Protein AF-A0A5Q4DQE3-F1 (afdb_monomer_lite)

Foldseek 3Di:
DDDDDDDDDDDPDDDPPCPVVVVVVVVVPPLPQDPVLVVLLVVLLVVLVQVVVLVCCLVDVVNCVVDPDDPPGHCVLVCVPDDPLLVVLVVLLSVLSNVLSVCSVVVHLCSLVSLVSSLVSLVVNLVVLVVCVVVPNCDRRRDRSNCVSVVSNVSSVVSNVVSVVCVVVVSD

Secondary structure (DSSP, 8-state):
--PPPP--------SSTTHHHHHHHHHTT-----HHHHHHHHHHHHHHHHHHHHHHHHH-HHHHHHSPPPTT---HHHHHHS-HHHHHHHHHHHHHHHHHHHHHHHT-THHHHHHHHHHHHHHHHHHHHHHHHHTT-S-BTTB-HHHHHHHHHHHHHHHHHHHHHHHHTT--

pLDDT: mean 87.66, std 14.51, range [51.78, 98.62]

Radius of gyration: 25.88 Å; chains: 1; bounding box: 42×40×96 Å

Structure (mmCIF, N/CA/C/O backbone):
data_AF-A0A5Q4DQE3-F1
#
_entry.id   AF-A0A5Q4DQE3-F1
#
loop_
_atom_site.group_PDB
_atom_site.id
_atom_site.type_symbol
_atom_site.label_atom_id
_atom_site.label_alt_id
_atom_site.label_comp_id
_atom_site.label_asym_id
_atom_site.label_entity_id
_atom_site.label_seq_id
_atom_site.pdbx_PDB_ins_code
_atom_site.Cartn_x
_atom_site.Cartn_y
_atom_site.Cartn_z
_atom_site.occupancy
_atom_site.B_iso_or_equiv
_atom_site.auth_seq_id
_atom_site.auth_comp_id
_atom_site.auth_asym_id
_atom_site.auth_atom_id
_atom_site.pdbx_PDB_model_num
ATOM 1 N N . MET A 1 1 ? 1.718 18.035 73.890 1.00 56.72 1 MET A N 1
ATOM 2 C CA . MET A 1 1 ? 0.634 17.026 73.877 1.00 56.72 1 MET A CA 1
ATOM 3 C C . MET A 1 1 ? 0.184 16.806 72.439 1.00 56.72 1 MET A C 1
ATOM 5 O O . MET A 1 1 ? -0.482 17.665 71.879 1.00 56.72 1 MET A O 1
ATOM 9 N N . HIS A 1 2 ? 0.617 15.712 71.813 1.00 55.91 2 HIS A N 1
ATOM 10 C CA . HIS A 1 2 ? 0.312 15.387 70.416 1.00 55.91 2 HIS A CA 1
ATOM 11 C C . HIS A 1 2 ? -0.756 14.287 70.385 1.00 55.91 2 HIS A C 1
ATOM 13 O O . HIS A 1 2 ? -0.536 13.196 70.907 1.00 55.91 2 HIS A O 1
ATOM 19 N N . LYS A 1 3 ? -1.938 14.603 69.842 1.00 64.00 3 LYS A N 1
ATOM 20 C CA . LYS A 1 3 ? -3.065 13.671 69.704 1.00 64.00 3 LYS A CA 1
ATOM 21 C C . LYS A 1 3 ? -2.781 12.697 68.557 1.00 64.00 3 LYS A C 1
ATOM 23 O O . LYS A 1 3 ? -2.563 13.131 67.430 1.00 64.00 3 LYS A O 1
ATOM 28 N N . GLN A 1 4 ? -2.805 11.396 68.843 1.00 61.34 4 GLN A N 1
ATOM 29 C CA . GLN A 1 4 ? -2.767 10.358 67.812 1.00 61.34 4 GLN A CA 1
ATOM 30 C C . GLN A 1 4 ? -4.114 10.278 67.068 1.00 61.34 4 GLN A C 1
ATOM 32 O O . GLN A 1 4 ? -5.162 10.336 67.718 1.00 61.34 4 GLN A O 1
ATOM 37 N N . PRO A 1 5 ? -4.117 10.116 65.732 1.00 68.25 5 PRO A N 1
ATOM 38 C CA . PRO A 1 5 ? -5.340 9.892 64.975 1.00 68.25 5 PRO A CA 1
ATOM 39 C C . PRO A 1 5 ? -5.844 8.451 65.138 1.00 68.25 5 PRO A C 1
ATOM 41 O O . PRO A 1 5 ? -5.110 7.475 64.972 1.00 68.25 5 PRO A O 1
ATOM 44 N N . VAL A 1 6 ? -7.133 8.349 65.458 1.00 68.12 6 VAL A N 1
ATOM 45 C CA . VAL A 1 6 ? -7.897 7.111 65.626 1.00 68.12 6 VAL A CA 1
ATOM 46 C C . VAL A 1 6 ? -7.990 6.383 64.282 1.00 68.12 6 VAL A C 1
ATOM 48 O O . VAL A 1 6 ? -8.532 6.913 63.312 1.00 68.12 6 VAL A O 1
ATOM 51 N N . ARG A 1 7 ? -7.461 5.155 64.219 1.00 63.75 7 ARG A N 1
ATOM 52 C CA . ARG A 1 7 ? -7.608 4.257 63.065 1.00 63.75 7 ARG A CA 1
ATOM 53 C C . ARG A 1 7 ? -9.054 3.761 62.994 1.00 63.75 7 ARG A C 1
ATOM 55 O O . ARG A 1 7 ? -9.450 2.890 63.763 1.00 63.75 7 ARG A O 1
ATOM 62 N N . GLY A 1 8 ? -9.829 4.329 62.074 1.00 61.41 8 GLY A N 1
ATOM 63 C CA . GLY A 1 8 ? -11.168 3.855 61.731 1.00 61.41 8 GLY A CA 1
ATOM 64 C C . GLY A 1 8 ? -11.112 2.451 61.129 1.00 61.41 8 GLY A C 1
ATOM 65 O O . GLY A 1 8 ? -10.411 2.215 60.145 1.00 61.41 8 GLY A O 1
ATOM 66 N N . GLY A 1 9 ? -11.830 1.518 61.754 1.00 59.94 9 GLY A N 1
ATOM 67 C CA . GLY A 1 9 ? -11.915 0.123 61.341 1.00 59.94 9 GLY A CA 1
ATOM 68 C C . GLY A 1 9 ? -12.562 -0.035 59.966 1.00 59.94 9 GLY A C 1
ATOM 69 O O . GLY A 1 9 ? -13.690 0.395 59.736 1.00 59.94 9 GLY A O 1
ATOM 70 N N . TRP A 1 10 ? -11.844 -0.698 59.064 1.00 57.06 10 TRP A N 1
ATOM 71 C CA . TRP A 1 10 ? -12.383 -1.205 57.808 1.00 57.06 10 TRP A CA 1
ATOM 72 C C . TRP A 1 10 ? -13.304 -2.394 58.099 1.00 57.06 10 TRP A C 1
ATOM 74 O O . TRP A 1 10 ? -12.850 -3.487 58.437 1.00 57.06 10 TRP A O 1
ATOM 84 N N . THR A 1 11 ? -14.613 -2.185 57.990 1.00 62.78 11 THR A N 1
ATOM 85 C CA . THR A 1 11 ? -15.614 -3.247 58.107 1.00 62.78 11 THR A CA 1
ATOM 86 C C . THR A 1 11 ? -15.753 -3.979 56.771 1.00 62.78 11 THR A C 1
ATOM 88 O O . THR A 1 11 ? -16.316 -3.488 55.796 1.00 62.78 11 THR A O 1
ATOM 91 N N . VAL A 1 12 ? -15.219 -5.199 56.729 1.00 59.75 12 VAL A N 1
ATOM 92 C CA . VAL A 1 12 ? -15.313 -6.135 55.601 1.00 59.75 12 VAL A CA 1
ATOM 93 C C . VAL A 1 12 ? -16.715 -6.761 55.587 1.00 59.75 12 VAL A C 1
ATOM 95 O O . VAL A 1 12 ? -16.903 -7.853 56.113 1.00 59.75 12 VAL A O 1
ATOM 98 N N . ARG A 1 13 ? -17.740 -6.071 55.060 1.00 56.00 13 ARG A N 1
ATOM 99 C CA . ARG A 1 13 ? -19.100 -6.660 54.958 1.00 56.00 13 ARG A CA 1
ATOM 100 C C . ARG A 1 13 ? -19.900 -6.436 53.666 1.00 56.00 13 ARG A C 1
ATOM 102 O O . ARG A 1 13 ? -21.026 -6.906 53.606 1.00 56.00 13 ARG A O 1
ATOM 109 N N . ASN A 1 14 ? -19.333 -5.863 52.599 1.00 58.59 14 ASN A N 1
ATOM 110 C CA . ASN A 1 14 ? -20.081 -5.589 51.350 1.00 58.59 14 ASN A CA 1
ATOM 111 C C . ASN A 1 14 ? -19.536 -6.286 50.080 1.00 58.59 14 ASN A C 1
ATOM 113 O O . ASN A 1 14 ? -19.649 -5.749 48.982 1.00 58.59 14 ASN A O 1
ATOM 117 N N . ALA A 1 15 ? -18.940 -7.480 50.184 1.00 56.16 15 ALA A N 1
ATOM 118 C CA . ALA A 1 15 ? -18.280 -8.118 49.031 1.00 56.16 15 ALA A CA 1
ATOM 119 C C . ALA A 1 15 ? -19.197 -8.949 48.100 1.00 56.16 15 ALA A C 1
ATOM 121 O O . ALA A 1 15 ? -18.787 -9.251 46.983 1.00 56.16 15 ALA A O 1
ATOM 122 N N . GLN A 1 16 ? -20.422 -9.315 48.503 1.00 57.03 16 GLN A N 1
ATOM 123 C CA . GLN A 1 16 ? -21.248 -10.279 47.743 1.00 57.03 16 GLN A CA 1
ATOM 124 C C . GLN A 1 16 ? -22.483 -9.699 47.030 1.00 57.03 16 GLN A C 1
ATOM 126 O O . GLN A 1 16 ? -23.020 -10.350 46.140 1.00 57.03 16 GLN A O 1
ATOM 131 N N . GLY A 1 17 ? -22.899 -8.462 47.323 1.00 55.62 17 GLY A N 1
ATOM 132 C CA . GLY A 1 17 ? -24.123 -7.873 46.751 1.00 55.62 17 GLY A CA 1
ATOM 133 C C . GLY A 1 17 ? -24.016 -7.333 45.317 1.00 55.62 17 GLY A C 1
ATOM 134 O O . GLY A 1 17 ? -25.020 -6.905 44.764 1.00 55.62 17 GLY A O 1
ATOM 135 N N . ASN A 1 18 ? -22.828 -7.337 44.701 1.00 59.34 18 ASN A N 1
ATOM 136 C CA . ASN A 1 18 ? -22.582 -6.593 43.456 1.00 59.34 18 ASN A CA 1
ATOM 137 C C . ASN A 1 18 ? -22.228 -7.457 42.239 1.00 59.34 18 ASN A C 1
ATOM 139 O O . ASN A 1 18 ? -21.840 -6.918 41.207 1.00 59.34 18 ASN A O 1
ATOM 143 N N . LEU A 1 19 ? -22.342 -8.786 42.321 1.00 61.12 19 LEU A N 1
ATOM 144 C CA . LEU A 1 19 ? -21.959 -9.666 41.208 1.00 61.12 19 LEU A CA 1
ATOM 145 C C . LEU A 1 19 ? -22.890 -9.533 39.987 1.00 61.12 19 LEU A C 1
ATOM 147 O O . LEU A 1 19 ? -22.397 -9.597 38.864 1.00 61.12 19 LEU A O 1
ATOM 151 N N . CYS A 1 20 ? -24.189 -9.264 40.179 1.00 58.47 20 CYS A N 1
ATOM 152 C CA . CYS A 1 20 ? -25.111 -8.987 39.065 1.00 58.47 20 CYS A CA 1
ATOM 153 C C . CYS A 1 20 ? -24.817 -7.638 38.386 1.00 58.47 20 CYS A C 1
ATOM 155 O O . CYS A 1 20 ? -24.673 -7.596 37.168 1.00 58.47 20 CYS A O 1
ATOM 157 N N . ALA A 1 21 ? -24.608 -6.565 39.160 1.00 58.59 21 ALA A N 1
ATOM 158 C CA . ALA A 1 21 ? -24.240 -5.250 38.620 1.00 58.59 21 ALA A CA 1
ATOM 159 C C . ALA A 1 21 ? -22.855 -5.258 37.941 1.00 58.59 21 ALA A C 1
ATOM 161 O O . ALA A 1 21 ? -22.659 -4.633 36.900 1.00 58.59 21 ALA A O 1
ATOM 162 N N . LYS A 1 22 ? -21.892 -6.033 38.469 1.00 54.97 22 LYS A N 1
ATOM 163 C CA . LYS A 1 22 ? -20.595 -6.250 37.806 1.00 54.97 22 LYS A CA 1
ATOM 164 C C . LYS A 1 22 ? -20.740 -6.967 36.467 1.00 54.97 22 LYS A C 1
ATOM 166 O O . LYS A 1 22 ? -19.932 -6.716 35.582 1.00 54.97 22 LYS A O 1
ATOM 171 N N . ARG A 1 23 ? -21.724 -7.859 36.306 1.00 56.72 23 ARG A N 1
ATOM 172 C CA . ARG A 1 23 ? -21.928 -8.611 35.060 1.00 56.72 23 ARG A CA 1
ATOM 173 C C . ARG A 1 23 ? -22.518 -7.736 33.952 1.00 56.72 23 ARG A C 1
ATOM 175 O O . ARG A 1 23 ? -22.094 -7.879 32.811 1.00 56.72 23 ARG A O 1
ATOM 182 N N . GLU A 1 24 ? -23.405 -6.798 34.285 1.00 54.81 24 GLU A N 1
ATOM 183 C CA . GLU A 1 24 ? -23.889 -5.784 33.334 1.00 54.81 24 GLU A CA 1
ATOM 184 C C . GLU A 1 24 ? -22.783 -4.799 32.930 1.00 54.81 24 GLU A C 1
ATOM 186 O O . GLU A 1 24 ? -22.618 -4.535 31.742 1.00 54.81 24 GLU A O 1
ATOM 191 N N . LEU A 1 25 ? -21.948 -4.359 33.879 1.00 57.31 25 LEU A N 1
ATOM 192 C CA . LEU A 1 25 ? -20.766 -3.533 33.589 1.00 57.31 25 LEU A CA 1
ATOM 193 C C . LEU A 1 25 ? -19.703 -4.267 32.752 1.00 57.31 25 LEU A C 1
ATOM 195 O O . LEU A 1 25 ? -19.051 -3.653 31.914 1.00 57.31 25 LEU A O 1
ATOM 199 N N . LEU A 1 26 ? -19.521 -5.577 32.957 1.00 56.19 26 LEU A N 1
ATOM 200 C CA . LEU A 1 26 ? -18.554 -6.379 32.196 1.00 56.19 26 LEU A CA 1
ATOM 201 C C . LEU A 1 26 ? -19.065 -6.776 30.803 1.00 56.19 26 LEU A C 1
ATOM 203 O O . LEU A 1 26 ? -18.251 -7.026 29.918 1.00 56.19 26 LEU A O 1
ATOM 207 N N . MET A 1 27 ? -20.385 -6.840 30.584 1.00 52.97 27 MET A N 1
ATOM 208 C CA . MET A 1 27 ? -20.960 -7.161 29.269 1.00 52.97 27 MET A CA 1
ATOM 209 C C . MET A 1 27 ? -21.268 -5.929 28.405 1.00 52.97 27 MET A C 1
ATOM 211 O O . MET A 1 27 ? -21.350 -6.071 27.184 1.00 52.97 27 MET A O 1
ATOM 215 N N . SER A 1 28 ? -21.369 -4.722 28.978 1.00 51.78 28 SER A N 1
ATOM 216 C CA . SER A 1 28 ? -21.583 -3.484 28.208 1.00 51.78 28 SER A CA 1
ATOM 217 C C . SER A 1 28 ? -20.355 -3.002 27.424 1.00 51.78 28 SER A C 1
ATOM 219 O O . SER A 1 28 ? -20.477 -2.102 26.598 1.00 51.78 28 SER A O 1
ATOM 221 N N . GLU A 1 29 ? -19.178 -3.591 27.648 1.00 55.28 29 GLU A N 1
ATOM 222 C CA . GLU A 1 29 ? -17.927 -3.202 26.982 1.00 55.28 29 GLU A CA 1
ATOM 223 C C . GLU A 1 29 ? -17.509 -4.119 25.824 1.00 55.28 29 GLU A C 1
ATOM 225 O O . GLU A 1 29 ? -16.370 -4.059 25.357 1.00 55.28 29 GLU A O 1
ATOM 230 N N . VAL A 1 30 ? -18.426 -4.910 25.253 1.00 58.31 30 VAL A N 1
ATOM 231 C CA . VAL A 1 30 ? -18.204 -5.405 23.885 1.00 58.31 30 VAL A CA 1
ATOM 232 C C . VAL A 1 30 ? -18.363 -4.213 22.941 1.00 58.31 30 VAL A C 1
ATOM 234 O O . VAL A 1 30 ? -19.418 -3.994 22.347 1.00 58.31 30 VAL A O 1
ATOM 237 N N . LYS A 1 31 ? -17.305 -3.396 22.850 1.00 66.50 31 LYS A N 1
ATOM 238 C CA . LYS A 1 31 ? -17.183 -2.254 21.945 1.00 66.50 31 LYS A CA 1
ATOM 239 C C . LYS A 1 31 ? -17.512 -2.760 20.546 1.00 66.50 31 LYS A C 1
ATOM 241 O O . LYS A 1 31 ? -16.729 -3.492 19.939 1.00 66.50 31 LYS A O 1
ATOM 246 N N . ARG A 1 32 ? -18.721 -2.444 20.071 1.00 75.06 32 ARG A N 1
ATOM 247 C CA . ARG A 1 32 ? -19.248 -2.965 18.809 1.00 75.06 32 ARG A CA 1
ATOM 248 C C . ARG A 1 32 ? -18.282 -2.549 17.710 1.00 75.06 32 ARG A C 1
ATOM 250 O O . ARG A 1 32 ? -18.111 -1.360 17.441 1.00 75.06 32 ARG A O 1
ATOM 257 N N . ARG A 1 33 ? -17.596 -3.530 17.128 1.00 79.81 33 ARG A N 1
ATOM 258 C CA . ARG A 1 33 ? -16.590 -3.267 16.108 1.00 79.81 33 ARG A CA 1
ATOM 259 C C . ARG A 1 33 ? -17.275 -2.622 14.910 1.00 79.81 33 ARG A C 1
ATOM 261 O O . ARG A 1 33 ? -18.291 -3.126 14.435 1.00 79.81 33 ARG A O 1
ATOM 268 N N . SER A 1 34 ? -16.754 -1.490 14.451 1.00 91.25 34 SER A N 1
ATOM 269 C CA . SER A 1 34 ? -17.325 -0.797 13.297 1.00 91.25 34 SER A CA 1
ATOM 270 C C . SER A 1 34 ? -17.192 -1.677 12.051 1.00 91.25 34 SER A C 1
ATOM 272 O O . SER A 1 34 ? -16.083 -2.087 11.708 1.00 91.25 34 SER A O 1
ATOM 274 N N . LEU A 1 35 ? -18.307 -1.938 11.358 1.00 94.12 35 LEU A N 1
ATOM 275 C CA . LEU A 1 35 ? -18.338 -2.685 10.090 1.00 94.12 35 LEU A CA 1
ATOM 276 C C . LEU A 1 35 ? -17.342 -2.104 9.074 1.00 94.12 35 LEU A C 1
ATOM 278 O O . LEU A 1 35 ? -16.669 -2.841 8.358 1.00 94.12 35 LEU A O 1
ATOM 282 N N . PHE A 1 36 ? -17.209 -0.777 9.053 1.00 94.19 36 PHE A N 1
ATOM 283 C CA . PHE A 1 36 ? -16.288 -0.090 8.157 1.00 94.19 36 PHE A CA 1
ATOM 284 C C . PHE A 1 36 ? -14.818 -0.381 8.485 1.00 94.19 36 PHE A C 1
ATOM 286 O O . PHE A 1 36 ? -14.014 -0.462 7.563 1.00 94.19 36 PHE A O 1
ATOM 293 N N . VAL A 1 37 ? -14.460 -0.602 9.759 1.00 94.88 37 VAL A N 1
ATOM 294 C CA . VAL A 1 37 ? -13.073 -0.945 10.128 1.00 94.88 37 VAL A CA 1
ATOM 295 C C . VAL A 1 37 ? -12.713 -2.288 9.513 1.00 94.88 37 VAL A C 1
ATOM 297 O O . VAL A 1 37 ? -11.644 -2.437 8.925 1.00 94.88 37 VAL A O 1
ATOM 300 N N . THR A 1 38 ? -13.640 -3.243 9.580 1.00 96.00 38 THR A N 1
ATOM 301 C CA . THR A 1 38 ? -13.482 -4.541 8.928 1.00 96.00 38 THR A CA 1
ATOM 302 C C . THR A 1 38 ? -13.410 -4.398 7.411 1.00 96.00 38 THR A C 1
ATOM 304 O O . THR A 1 38 ? -12.491 -4.944 6.815 1.00 96.00 38 THR A O 1
ATOM 307 N N . LEU A 1 39 ? -14.311 -3.635 6.784 1.00 96.94 39 LEU A N 1
ATOM 308 C CA . LEU A 1 39 ? -14.319 -3.455 5.329 1.00 96.94 39 LEU A CA 1
ATOM 309 C C . LEU A 1 39 ? -12.995 -2.879 4.803 1.00 96.94 39 LEU A C 1
ATOM 311 O O . LEU A 1 39 ? -12.371 -3.476 3.928 1.00 96.94 39 LEU A O 1
ATOM 315 N N . PHE A 1 40 ? -12.547 -1.745 5.347 1.00 97.75 40 PHE A N 1
ATOM 316 C CA . PHE A 1 40 ? -11.312 -1.092 4.901 1.00 97.75 40 PHE A CA 1
ATOM 317 C C . PHE A 1 40 ? -10.068 -1.901 5.258 1.00 97.75 40 PHE A C 1
ATOM 319 O O . PHE A 1 40 ? -9.117 -1.942 4.481 1.00 97.75 40 PHE A O 1
ATOM 326 N N . GLY A 1 41 ? -10.083 -2.576 6.407 1.00 97.56 41 GLY A N 1
ATOM 327 C CA . GLY A 1 41 ? -9.022 -3.493 6.787 1.00 97.56 41 GLY A CA 1
ATOM 328 C C . GLY A 1 41 ? -8.897 -4.680 5.823 1.00 97.56 41 GLY A C 1
ATOM 329 O O . GLY A 1 41 ? -7.789 -4.997 5.401 1.00 97.56 41 GLY A O 1
ATOM 330 N N . VAL A 1 42 ? -10.015 -5.304 5.424 1.00 98.19 42 VAL A N 1
ATOM 331 C CA . VAL A 1 42 ? -10.016 -6.439 4.479 1.00 98.19 42 VAL A CA 1
ATOM 332 C C . VAL A 1 42 ? -9.575 -5.972 3.101 1.00 98.19 42 VAL A C 1
ATOM 334 O O . VAL A 1 42 ? -8.739 -6.629 2.488 1.00 98.19 42 VAL A O 1
ATOM 337 N N . LEU A 1 43 ? -10.083 -4.826 2.637 1.00 98.19 43 LEU A N 1
ATOM 338 C CA . LEU A 1 43 ? -9.671 -4.232 1.367 1.00 98.19 43 LEU A CA 1
ATOM 339 C C . LEU A 1 43 ? -8.158 -3.981 1.336 1.00 98.19 43 LEU A C 1
ATOM 341 O O . LEU A 1 43 ? -7.497 -4.351 0.371 1.00 98.19 43 LEU A O 1
ATOM 345 N N . GLY A 1 44 ? -7.604 -3.408 2.409 1.00 98.19 44 GLY A N 1
ATOM 346 C CA . GLY A 1 44 ? -6.168 -3.180 2.536 1.00 98.19 44 GLY A CA 1
ATOM 347 C C . GLY A 1 44 ? -5.358 -4.473 2.558 1.00 98.19 44 GLY A C 1
ATOM 348 O O . GLY A 1 44 ? -4.381 -4.593 1.826 1.00 98.19 44 GLY A O 1
ATOM 349 N N . VAL A 1 45 ? -5.780 -5.474 3.336 1.00 98.56 45 VAL A N 1
ATOM 350 C CA . VAL A 1 45 ? -5.100 -6.779 3.367 1.00 98.56 45 VAL A CA 1
ATOM 351 C C . VAL A 1 45 ? -5.152 -7.472 2.011 1.00 98.56 45 VAL A C 1
ATOM 353 O O . VAL A 1 45 ? -4.139 -8.015 1.589 1.00 98.56 45 VAL A O 1
ATOM 356 N N . ALA A 1 46 ? -6.283 -7.435 1.308 1.00 98.12 46 ALA A N 1
ATOM 357 C CA . ALA A 1 46 ? -6.391 -8.013 -0.026 1.00 98.12 46 ALA A CA 1
ATOM 358 C C . ALA A 1 46 ? -5.468 -7.293 -1.022 1.00 98.12 46 ALA A C 1
ATOM 360 O O . ALA A 1 46 ? -4.711 -7.945 -1.736 1.00 98.12 46 ALA A O 1
ATOM 361 N N . TRP A 1 47 ? -5.481 -5.956 -1.020 1.00 97.81 47 TRP A N 1
ATOM 362 C CA . TRP A 1 47 ? -4.659 -5.133 -1.906 1.00 97.81 47 TRP A CA 1
ATOM 363 C C . TRP A 1 47 ? -3.159 -5.333 -1.661 1.00 97.81 47 TRP A C 1
ATOM 365 O O . TRP A 1 47 ? -2.426 -5.776 -2.543 1.00 97.81 47 TRP A O 1
ATOM 375 N N . PHE A 1 48 ? -2.685 -5.056 -0.445 1.00 98.06 48 PHE A N 1
ATOM 376 C CA . PHE A 1 48 ? -1.263 -5.179 -0.126 1.00 98.06 48 PHE A CA 1
ATOM 377 C C . PHE A 1 48 ? -0.807 -6.637 -0.047 1.00 98.06 48 PHE A C 1
ATOM 379 O O . PHE A 1 48 ? 0.352 -6.919 -0.323 1.00 98.06 48 PHE A O 1
ATOM 386 N N . GLY A 1 49 ? -1.701 -7.569 0.291 1.00 98.00 49 GLY A N 1
ATOM 387 C CA . GLY A 1 49 ? -1.420 -9.002 0.288 1.00 98.00 49 GLY A CA 1
ATOM 388 C C . GLY A 1 49 ? -1.173 -9.540 -1.118 1.00 98.00 49 GLY A C 1
ATOM 389 O O . GLY A 1 49 ? -0.205 -10.272 -1.313 1.00 98.00 49 GLY A O 1
ATOM 390 N N . LEU A 1 50 ? -1.976 -9.122 -2.106 1.00 95.94 50 LEU A N 1
ATOM 391 C CA . LEU A 1 50 ? -1.730 -9.440 -3.514 1.00 95.94 50 LEU A CA 1
ATOM 392 C C . LEU A 1 50 ? -0.346 -8.946 -3.949 1.00 95.94 50 LEU A C 1
ATOM 394 O O . LEU A 1 50 ? 0.449 -9.727 -4.459 1.00 95.94 50 LEU A O 1
ATOM 398 N N . HIS A 1 51 ? -0.011 -7.685 -3.676 1.00 96.19 51 HIS A N 1
ATOM 399 C CA . HIS A 1 51 ? 1.286 -7.135 -4.079 1.00 96.19 51 HIS A CA 1
ATOM 400 C C . HIS A 1 51 ? 2.468 -7.680 -3.271 1.00 96.19 51 HIS A C 1
ATOM 402 O O . HIS A 1 51 ? 3.575 -7.760 -3.795 1.00 96.19 51 HIS A O 1
ATOM 408 N N . ALA A 1 52 ? 2.263 -8.097 -2.020 1.00 97.06 52 ALA A N 1
ATOM 409 C CA . ALA A 1 52 ? 3.273 -8.824 -1.255 1.00 97.06 52 ALA A CA 1
ATOM 410 C C . ALA A 1 52 ? 3.545 -10.193 -1.884 1.00 97.06 52 ALA A C 1
ATOM 412 O O . ALA A 1 52 ? 4.701 -10.589 -2.019 1.00 97.06 52 ALA A O 1
ATOM 413 N N . PHE A 1 53 ? 2.495 -10.888 -2.328 1.00 95.50 53 PHE A N 1
ATOM 414 C CA . PHE A 1 53 ? 2.638 -12.126 -3.079 1.00 95.50 53 PHE A CA 1
ATOM 415 C C . PHE A 1 53 ? 3.365 -11.897 -4.412 1.00 95.50 53 PHE A C 1
ATOM 417 O O . PHE A 1 53 ? 4.341 -12.592 -4.678 1.00 95.50 53 PHE A O 1
ATOM 424 N N . GLU A 1 54 ? 2.980 -10.891 -5.204 1.00 94.00 54 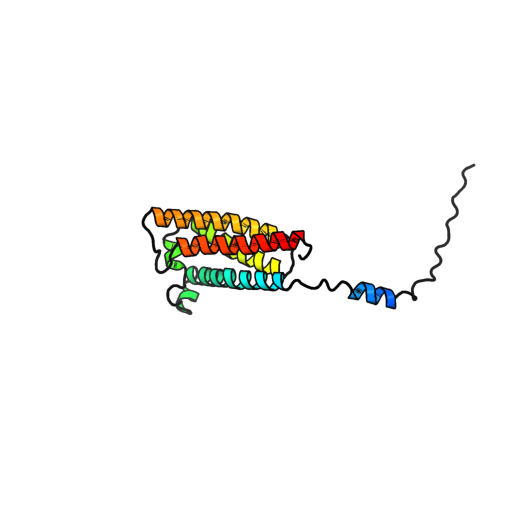GLU A N 1
ATOM 425 C CA . GLU A 1 54 ? 3.680 -10.547 -6.451 1.00 94.00 54 GLU A CA 1
ATOM 426 C C . GLU A 1 54 ? 5.140 -10.129 -6.216 1.00 94.00 54 GLU A C 1
ATOM 428 O O . GLU A 1 54 ? 6.013 -10.454 -7.018 1.00 94.00 54 GLU A O 1
ATOM 433 N N . TYR A 1 55 ? 5.430 -9.434 -5.111 1.00 94.38 55 TYR A N 1
ATOM 434 C CA . TYR A 1 55 ? 6.791 -9.074 -4.715 1.00 94.38 55 TYR A CA 1
ATOM 435 C C . TYR A 1 55 ? 7.636 -10.317 -4.438 1.00 94.38 55 TYR A C 1
ATOM 437 O O . TYR A 1 55 ? 8.746 -10.432 -4.953 1.00 94.38 55 TYR A O 1
ATOM 445 N N . VAL A 1 56 ? 7.123 -11.251 -3.631 1.00 95.44 56 VAL A N 1
ATOM 446 C CA . VAL A 1 56 ? 7.823 -12.508 -3.336 1.00 95.44 56 VAL A CA 1
ATOM 447 C C . VAL A 1 56 ? 7.978 -13.326 -4.619 1.00 95.44 56 VAL A C 1
ATOM 449 O O . VAL A 1 56 ? 9.072 -13.795 -4.909 1.00 95.44 56 VAL A O 1
ATOM 452 N N . HIS A 1 57 ? 6.932 -13.431 -5.437 1.00 94.31 57 HIS A N 1
ATOM 453 C CA . HIS A 1 57 ? 6.992 -14.091 -6.741 1.00 94.31 57 HIS A CA 1
ATOM 454 C C . HIS A 1 57 ? 8.107 -13.521 -7.631 1.00 94.31 57 HIS A C 1
ATOM 456 O O . HIS A 1 57 ? 8.937 -14.277 -8.125 1.00 94.31 57 HIS A O 1
ATOM 462 N N . ALA A 1 58 ? 8.204 -12.194 -7.740 1.00 91.69 58 ALA A N 1
ATOM 463 C CA . ALA A 1 58 ? 9.211 -11.518 -8.557 1.00 91.69 58 ALA A CA 1
ATOM 464 C C . ALA A 1 58 ? 10.647 -11.600 -8.004 1.00 91.69 58 ALA A C 1
ATOM 466 O O . ALA A 1 58 ? 11.593 -11.317 -8.734 1.00 91.69 58 ALA A O 1
ATOM 467 N N . ARG A 1 59 ? 10.831 -11.919 -6.716 1.00 92.12 59 ARG A N 1
ATOM 468 C CA . ARG A 1 59 ? 12.152 -11.965 -6.057 1.00 92.12 59 ARG A CA 1
ATOM 469 C C . ARG A 1 59 ? 12.691 -13.375 -5.843 1.00 92.12 59 ARG A C 1
ATOM 471 O O . ARG A 1 59 ? 13.874 -13.512 -5.543 1.00 92.12 59 ARG A O 1
ATOM 478 N N . TYR A 1 60 ? 11.845 -14.394 -5.958 1.00 93.62 60 TYR A N 1
ATOM 479 C CA . TYR A 1 60 ? 12.206 -15.782 -5.693 1.00 93.62 60 TYR A CA 1
ATOM 480 C C . TYR A 1 60 ? 11.934 -16.654 -6.924 1.00 93.62 60 TYR A C 1
ATOM 482 O O . TYR A 1 60 ? 10.819 -17.140 -7.118 1.00 93.62 60 TYR A O 1
ATOM 490 N N . ASP A 1 61 ? 12.983 -16.926 -7.706 1.00 88.94 61 ASP A N 1
ATOM 491 C CA . ASP A 1 61 ? 12.914 -17.698 -8.960 1.00 88.94 61 ASP A CA 1
ATOM 492 C C . ASP A 1 61 ? 12.233 -19.061 -8.798 1.00 88.94 61 ASP A C 1
ATOM 494 O O . ASP A 1 61 ? 11.449 -19.478 -9.648 1.00 88.94 61 ASP A O 1
ATOM 498 N N . GLY A 1 62 ? 12.478 -19.745 -7.674 1.00 90.94 62 GLY A N 1
ATOM 499 C CA . GLY A 1 62 ? 11.849 -21.033 -7.380 1.00 90.94 62 GLY A CA 1
ATOM 500 C C . GLY A 1 62 ? 10.323 -20.949 -7.294 1.00 90.94 62 GLY A C 1
ATOM 501 O O . GLY A 1 62 ? 9.637 -21.832 -7.800 1.00 90.94 62 GLY A O 1
ATOM 502 N N . LEU A 1 63 ? 9.782 -19.874 -6.708 1.00 88.62 63 LEU A N 1
ATOM 503 C CA . LEU A 1 63 ? 8.335 -19.655 -6.655 1.00 88.62 63 LEU A CA 1
ATOM 504 C C . LEU A 1 63 ? 7.790 -19.261 -8.032 1.00 88.62 63 LEU A C 1
ATOM 506 O O . LEU A 1 63 ? 6.737 -19.756 -8.431 1.00 88.62 63 LEU A O 1
ATOM 510 N N . SER A 1 64 ? 8.529 -18.426 -8.769 1.00 88.81 64 SER A N 1
ATOM 511 C CA . SER A 1 64 ? 8.162 -18.011 -10.126 1.00 88.81 64 SER A CA 1
ATOM 512 C C . SER A 1 64 ? 8.054 -19.193 -11.093 1.00 88.81 64 SER A C 1
ATOM 514 O O . SER A 1 64 ? 7.088 -19.293 -11.851 1.00 88.81 64 SER A O 1
ATOM 516 N N . ALA A 1 65 ? 8.982 -20.150 -10.995 1.00 89.81 65 ALA A N 1
ATOM 517 C CA . ALA A 1 65 ? 8.971 -21.374 -11.789 1.00 89.81 65 ALA A CA 1
ATOM 518 C C . ALA A 1 65 ? 7.802 -22.315 -11.441 1.00 89.81 65 ALA A C 1
ATOM 520 O O . ALA A 1 65 ? 7.287 -23.003 -12.321 1.00 89.81 65 ALA A O 1
ATOM 521 N N . MET A 1 66 ? 7.379 -22.360 -10.172 1.00 94.31 66 MET A N 1
ATOM 522 C CA . MET A 1 66 ? 6.277 -23.224 -9.723 1.00 94.31 66 MET A CA 1
ATOM 523 C C . MET A 1 66 ? 4.896 -22.645 -10.043 1.00 94.31 66 MET A C 1
ATOM 525 O O . MET A 1 66 ? 3.962 -23.402 -10.303 1.00 94.31 66 MET A O 1
ATOM 529 N N . VAL A 1 67 ? 4.751 -21.320 -9.998 1.00 91.62 67 VAL A N 1
ATOM 530 C CA . VAL A 1 67 ? 3.469 -20.631 -10.184 1.00 91.62 67 VAL A CA 1
ATOM 531 C C . VAL A 1 67 ? 3.658 -19.494 -11.188 1.00 91.62 67 VAL A C 1
ATOM 533 O O . VAL A 1 67 ? 3.830 -18.346 -10.781 1.00 91.62 67 VAL A O 1
ATOM 536 N N . PRO A 1 68 ? 3.646 -19.769 -12.504 1.00 88.75 68 PRO A N 1
ATOM 537 C CA . PRO A 1 68 ? 3.729 -18.709 -13.497 1.00 88.75 68 PRO A CA 1
ATOM 538 C C . PRO A 1 68 ? 2.471 -17.837 -13.418 1.00 88.75 68 PRO A C 1
ATOM 540 O O . PRO A 1 68 ? 1.345 -18.338 -13.461 1.00 88.75 68 PRO A O 1
ATOM 543 N N . LEU A 1 69 ? 2.660 -16.525 -13.294 1.00 88.06 69 LEU A N 1
ATOM 544 C CA . LEU A 1 69 ? 1.556 -15.572 -13.296 1.00 88.06 69 LEU A CA 1
ATOM 545 C C . LEU A 1 69 ? 1.212 -15.177 -14.731 1.00 88.06 69 LEU A C 1
ATOM 547 O O . LEU A 1 69 ? 2.093 -14.950 -15.559 1.00 88.06 69 LEU A O 1
ATOM 551 N N . ALA A 1 70 ? -0.085 -15.119 -15.032 1.00 86.44 70 ALA A N 1
ATOM 552 C CA . ALA A 1 70 ? -0.560 -14.642 -16.323 1.00 86.44 70 ALA A CA 1
ATOM 553 C C . ALA A 1 70 ? -0.360 -13.119 -16.427 1.00 86.44 70 ALA A C 1
ATOM 555 O O . ALA A 1 70 ? -0.596 -12.420 -15.442 1.00 86.44 70 ALA A O 1
ATOM 556 N N . PRO A 1 71 ? -0.015 -12.567 -17.603 1.00 79.81 71 PRO A N 1
ATOM 557 C CA . PRO A 1 71 ? -0.036 -11.121 -17.801 1.00 79.81 71 PRO A CA 1
ATOM 558 C C . PRO A 1 71 ? -1.419 -10.524 -17.455 1.00 79.81 71 PRO A C 1
ATOM 560 O O . PRO A 1 71 ? -2.436 -11.156 -17.750 1.00 79.81 71 PRO A O 1
ATOM 563 N N . PRO A 1 72 ? -1.498 -9.319 -16.858 1.00 76.44 72 PRO A N 1
ATOM 564 C CA . PRO A 1 72 ? -0.399 -8.409 -16.534 1.00 76.44 72 PRO A CA 1
ATOM 565 C C . PRO A 1 72 ? 0.208 -8.627 -15.134 1.00 76.44 72 PRO A C 1
ATOM 567 O O . PRO A 1 72 ? 0.935 -7.755 -14.664 1.00 76.44 72 PRO A O 1
ATOM 570 N N . PHE A 1 73 ? -0.115 -9.730 -14.452 1.00 80.56 73 PHE A N 1
ATOM 571 C CA . PHE A 1 73 ? 0.380 -10.002 -13.104 1.00 80.56 73 PHE A CA 1
ATOM 572 C C . PHE A 1 73 ? 1.876 -10.319 -13.102 1.00 80.56 73 PHE A C 1
ATOM 574 O O . PHE A 1 73 ? 2.411 -10.915 -14.039 1.00 80.56 73 PHE A O 1
ATOM 581 N N . GLY A 1 74 ? 2.529 -9.959 -11.999 1.00 77.56 74 GLY A N 1
ATOM 582 C CA . GLY A 1 74 ? 3.966 -10.126 -11.816 1.00 77.56 74 GLY A CA 1
ATOM 583 C C . GLY A 1 74 ? 4.731 -8.809 -11.936 1.00 77.56 74 GLY A C 1
ATOM 584 O O . GLY A 1 74 ? 4.513 -7.996 -12.830 1.00 77.56 74 GLY A O 1
ATOM 585 N N . LEU A 1 75 ? 5.678 -8.617 -11.017 1.00 85.19 75 LEU A N 1
ATOM 586 C CA . LEU A 1 75 ? 6.502 -7.412 -10.925 1.00 85.19 75 LEU A CA 1
ATOM 587 C C . LEU A 1 75 ? 7.959 -7.520 -11.441 1.00 85.19 75 LEU A C 1
ATOM 589 O O . LEU A 1 75 ? 8.670 -6.528 -11.273 1.00 85.19 75 LEU A O 1
ATOM 593 N N . PRO A 1 76 ? 8.475 -8.622 -12.040 1.00 85.06 76 PRO A N 1
ATOM 594 C CA . PRO A 1 76 ? 9.907 -8.706 -12.349 1.00 85.06 76 PRO A CA 1
ATOM 595 C C . PRO A 1 76 ? 10.353 -7.634 -13.353 1.00 85.06 76 PRO A C 1
ATOM 597 O O . PRO A 1 76 ? 11.270 -6.875 -13.052 1.00 85.06 76 PRO A O 1
ATOM 600 N N . GLY A 1 77 ? 9.622 -7.452 -14.461 1.00 83.88 77 GLY A N 1
ATOM 601 C CA . GLY A 1 77 ? 9.925 -6.392 -15.433 1.00 83.88 77 GLY A CA 1
ATOM 602 C C . GLY A 1 77 ? 9.817 -4.976 -14.850 1.00 83.88 77 GLY A C 1
ATOM 603 O O . GLY A 1 77 ? 10.568 -4.086 -15.243 1.00 83.88 77 GLY A O 1
ATOM 604 N N . LEU A 1 78 ? 8.931 -4.769 -13.864 1.00 87.19 78 LEU A N 1
ATOM 605 C CA . LEU A 1 78 ? 8.840 -3.506 -13.127 1.00 87.19 78 LEU A CA 1
ATOM 606 C C . LEU A 1 78 ? 10.090 -3.264 -12.278 1.00 87.19 78 LEU A C 1
ATOM 608 O O . LEU A 1 78 ? 10.670 -2.182 -12.332 1.00 87.19 78 LEU A O 1
ATOM 612 N N . PHE A 1 79 ? 10.536 -4.273 -11.529 1.00 90.56 79 PHE A N 1
ATOM 613 C CA . PHE A 1 79 ? 11.713 -4.154 -10.672 1.00 90.56 79 PHE A CA 1
ATOM 614 C C . PHE A 1 79 ? 13.023 -3.994 -11.444 1.00 90.56 79 PHE A C 1
ATOM 616 O O . PHE A 1 79 ? 13.907 -3.299 -10.950 1.00 90.56 79 PHE A O 1
ATOM 623 N N . GLU A 1 80 ? 13.147 -4.587 -12.630 1.00 90.19 80 GLU A N 1
ATOM 624 C CA . GLU A 1 80 ? 14.341 -4.462 -13.478 1.00 90.19 80 GLU A CA 1
ATOM 625 C C . GLU A 1 80 ? 14.574 -3.030 -13.977 1.00 90.19 80 GLU A C 1
ATOM 627 O O . GLU A 1 80 ? 15.718 -2.596 -14.107 1.00 90.19 80 GLU A O 1
ATOM 632 N N . LEU A 1 81 ? 13.498 -2.278 -14.228 1.00 87.62 81 LEU A N 1
ATOM 633 C CA . LEU A 1 81 ? 13.571 -0.906 -14.743 1.00 87.62 81 LEU A CA 1
ATOM 634 C C . LEU A 1 81 ? 13.482 0.163 -13.646 1.00 87.62 81 LEU A C 1
ATOM 636 O O . LEU A 1 81 ? 13.772 1.338 -13.887 1.00 87.62 81 LEU A O 1
ATOM 640 N N . MET A 1 82 ? 13.094 -0.219 -12.431 1.00 93.31 82 MET A N 1
ATOM 641 C CA . MET A 1 82 ? 13.027 0.703 -11.306 1.00 93.31 82 MET A CA 1
ATOM 642 C C . MET A 1 82 ? 14.425 1.016 -10.750 1.00 93.31 82 MET A C 1
ATOM 644 O O . MET A 1 82 ? 15.160 0.106 -10.367 1.00 93.31 82 MET A O 1
ATOM 648 N N . PRO A 1 83 ? 14.788 2.300 -10.567 1.00 95.56 83 PRO A N 1
ATOM 649 C CA . PRO A 1 83 ? 15.986 2.645 -9.819 1.00 95.56 83 PRO A CA 1
ATOM 650 C C . PRO A 1 83 ? 15.850 2.166 -8.366 1.00 95.56 83 PRO A C 1
ATOM 652 O O . PRO A 1 83 ? 14.751 2.132 -7.802 1.00 95.56 83 PRO A O 1
ATOM 655 N N . HIS A 1 84 ? 16.975 1.844 -7.722 1.00 96.94 84 HIS A N 1
ATOM 656 C CA . HIS A 1 84 ? 16.981 1.228 -6.388 1.00 96.94 84 HIS A CA 1
ATOM 657 C C . HIS A 1 84 ? 16.145 1.985 -5.346 1.00 96.94 84 HIS A C 1
ATOM 659 O O . HIS A 1 84 ? 15.428 1.360 -4.567 1.00 96.94 84 HIS A O 1
ATOM 665 N N . TRP A 1 85 ? 16.178 3.322 -5.346 1.00 97.50 85 TRP A N 1
ATOM 666 C CA . TRP A 1 85 ? 15.395 4.130 -4.405 1.00 97.50 85 TRP A CA 1
ATOM 667 C C . TRP A 1 85 ? 13.881 3.936 -4.582 1.00 97.50 85 TRP A C 1
ATOM 669 O O . TRP A 1 85 ? 13.160 3.837 -3.590 1.00 97.50 85 TRP A O 1
ATOM 679 N N . ALA A 1 86 ? 13.402 3.818 -5.825 1.00 96.25 86 ALA A N 1
ATOM 680 C CA . ALA A 1 86 ? 11.995 3.573 -6.118 1.00 96.25 86 ALA A CA 1
ATOM 681 C C . ALA A 1 86 ? 11.622 2.141 -5.725 1.00 96.25 86 ALA A C 1
ATOM 683 O O . ALA A 1 86 ? 10.567 1.915 -5.138 1.00 96.25 86 ALA A O 1
ATOM 684 N N . SER A 1 87 ? 12.516 1.174 -5.977 1.00 95.88 87 SER A N 1
ATOM 685 C CA . SER A 1 87 ? 12.301 -0.228 -5.593 1.00 95.88 87 SER A CA 1
ATOM 686 C C . SER A 1 87 ? 12.171 -0.376 -4.081 1.00 95.88 87 SER A C 1
ATOM 688 O O . SER A 1 87 ? 11.319 -1.130 -3.609 1.00 95.88 87 SER A O 1
ATOM 690 N N . ILE A 1 88 ? 12.997 0.338 -3.313 1.00 97.19 88 ILE A N 1
ATOM 691 C CA . ILE A 1 88 ? 12.913 0.370 -1.850 1.00 97.19 88 ILE A CA 1
ATOM 692 C C . ILE A 1 88 ? 11.590 1.008 -1.421 1.00 97.19 88 ILE A C 1
ATOM 694 O O . ILE A 1 88 ? 10.881 0.424 -0.605 1.00 97.19 88 ILE A O 1
ATOM 698 N N . ALA A 1 89 ? 11.219 2.157 -1.997 1.00 97.81 89 ALA A N 1
ATOM 699 C CA . ALA A 1 89 ? 9.966 2.838 -1.672 1.00 97.81 89 ALA A CA 1
ATOM 700 C C . ALA A 1 89 ? 8.733 1.953 -1.928 1.00 97.81 89 ALA A C 1
ATOM 702 O O . ALA A 1 89 ? 7.873 1.839 -1.053 1.00 97.81 89 ALA A O 1
ATOM 703 N N . LEU A 1 90 ? 8.675 1.260 -3.069 1.00 96.56 90 LEU A N 1
ATOM 704 C CA . LEU A 1 90 ? 7.591 0.328 -3.386 1.00 96.56 90 LEU A CA 1
ATOM 705 C C . LEU A 1 90 ? 7.564 -0.852 -2.408 1.00 96.56 90 LEU A C 1
ATOM 707 O O . LEU A 1 90 ? 6.509 -1.194 -1.881 1.00 96.56 90 LEU A O 1
ATOM 711 N N . THR A 1 91 ? 8.724 -1.439 -2.107 1.00 97.12 91 THR A N 1
ATOM 712 C CA . THR A 1 91 ? 8.829 -2.551 -1.146 1.00 97.12 91 THR A CA 1
ATOM 713 C C . THR A 1 91 ? 8.303 -2.134 0.229 1.00 97.12 91 THR A C 1
ATOM 715 O O . THR A 1 91 ? 7.489 -2.835 0.828 1.00 97.12 91 THR A O 1
ATOM 718 N N . VAL A 1 92 ? 8.715 -0.961 0.715 1.00 98.38 92 VAL A N 1
ATOM 719 C CA . VAL A 1 92 ? 8.244 -0.403 1.990 1.00 98.38 92 VAL A CA 1
ATOM 720 C C . VAL A 1 92 ? 6.738 -0.132 1.948 1.00 98.38 92 VAL A C 1
ATOM 722 O O . VAL A 1 92 ? 6.047 -0.463 2.907 1.00 98.38 92 VAL A O 1
ATOM 725 N N . THR A 1 93 ? 6.219 0.394 0.835 1.00 98.25 93 THR A N 1
ATOM 726 C CA . THR A 1 93 ? 4.779 0.625 0.635 1.00 98.25 93 THR A CA 1
ATOM 727 C C . THR A 1 93 ? 3.984 -0.674 0.785 1.00 98.25 93 THR A C 1
ATOM 729 O O . THR A 1 93 ? 2.998 -0.715 1.514 1.00 98.25 93 THR A O 1
ATOM 732 N N . ILE A 1 94 ? 4.432 -1.758 0.147 1.00 97.81 94 ILE A N 1
ATOM 733 C CA . ILE A 1 94 ? 3.749 -3.057 0.180 1.00 97.81 94 ILE A CA 1
ATOM 734 C C . ILE A 1 94 ? 3.715 -3.620 1.607 1.00 97.81 94 ILE A C 1
ATOM 736 O O . ILE A 1 94 ? 2.646 -3.939 2.131 1.00 97.81 94 ILE A O 1
ATOM 740 N N . TRP A 1 95 ? 4.873 -3.707 2.266 1.00 98.50 95 TRP A N 1
ATOM 741 C CA . TRP A 1 95 ? 4.969 -4.352 3.578 1.00 98.50 95 TRP A CA 1
ATOM 742 C C . TRP A 1 95 ? 4.369 -3.513 4.708 1.00 98.50 95 TRP A C 1
ATOM 744 O O . TRP A 1 95 ? 3.660 -4.056 5.560 1.00 98.50 95 TRP A O 1
ATOM 754 N N . LEU A 1 96 ? 4.596 -2.194 4.719 1.00 98.56 96 LEU A N 1
ATOM 755 C CA . LEU A 1 96 ? 3.962 -1.321 5.709 1.00 98.56 96 LEU A CA 1
ATOM 756 C C . LEU A 1 96 ? 2.464 -1.170 5.450 1.00 98.56 96 LEU A C 1
ATOM 758 O O . LEU A 1 96 ? 1.700 -1.126 6.411 1.00 98.56 96 LEU A O 1
ATOM 762 N N . GLY A 1 97 ? 2.021 -1.165 4.192 1.00 98.56 97 GLY A N 1
ATOM 763 C CA . GLY A 1 97 ? 0.601 -1.162 3.853 1.00 98.56 97 GLY A CA 1
ATOM 764 C C . GLY A 1 97 ? -0.109 -2.415 4.357 1.00 98.56 97 GLY A C 1
ATOM 765 O O . GLY A 1 97 ? -1.166 -2.315 4.990 1.00 98.56 97 GLY A O 1
ATOM 766 N N . LEU A 1 98 ? 0.507 -3.588 4.172 1.00 98.62 98 LEU A N 1
ATOM 767 C CA . LEU A 1 98 ? -0.003 -4.856 4.693 1.00 98.62 98 LEU A CA 1
ATOM 768 C C . LEU A 1 98 ? -0.074 -4.841 6.225 1.00 98.62 98 LEU A C 1
ATOM 770 O O . LEU A 1 98 ? -1.135 -5.104 6.794 1.00 98.62 98 LEU A O 1
ATOM 774 N N . LEU A 1 99 ? 1.020 -4.469 6.899 1.00 98.62 99 LEU A N 1
ATOM 775 C CA . LEU A 1 99 ? 1.060 -4.364 8.360 1.00 98.62 99 LEU A CA 1
ATOM 776 C C . LEU A 1 99 ? 0.026 -3.358 8.886 1.00 98.62 99 LEU A C 1
ATOM 778 O O . LEU A 1 99 ? -0.715 -3.654 9.820 1.00 98.62 99 LEU A O 1
ATOM 782 N N . GLY A 1 100 ? -0.061 -2.178 8.273 1.00 98.50 100 GLY A N 1
ATOM 783 C CA . GLY A 1 100 ? -1.014 -1.133 8.635 1.00 98.50 100 GLY A CA 1
ATOM 784 C C . GLY A 1 100 ? -2.467 -1.583 8.478 1.00 98.50 100 GLY A C 1
ATOM 785 O O . GLY A 1 100 ? -3.295 -1.275 9.336 1.00 98.50 100 GLY A O 1
ATOM 786 N N . SER A 1 101 ? -2.764 -2.366 7.439 1.00 98.62 101 SER A N 1
ATOM 787 C CA . SER A 1 101 ? -4.097 -2.933 7.190 1.00 98.62 101 SER A CA 1
ATOM 788 C C . SER A 1 101 ? -4.453 -4.046 8.179 1.00 98.62 101 SER A C 1
ATOM 790 O O . SER A 1 101 ? -5.583 -4.095 8.667 1.00 98.62 101 SER A O 1
ATOM 792 N N . LEU A 1 102 ? -3.484 -4.892 8.550 1.00 98.50 102 LEU A N 1
ATOM 793 C CA . LEU A 1 102 ? -3.654 -5.885 9.614 1.00 98.50 102 LEU A CA 1
ATOM 794 C C . LEU A 1 102 ? -3.926 -5.211 10.960 1.00 98.50 102 LEU A C 1
ATOM 796 O O . LEU A 1 102 ? -4.905 -5.543 11.623 1.00 98.50 102 LEU A O 1
ATOM 800 N N . LEU A 1 103 ? -3.124 -4.208 11.330 1.00 97.94 103 LEU A N 1
ATOM 801 C CA . LEU A 1 103 ? -3.341 -3.403 12.536 1.00 97.94 103 LEU A CA 1
ATOM 802 C C . LEU A 1 103 ? -4.713 -2.718 12.517 1.00 97.94 103 LEU A C 1
ATOM 804 O O . LEU A 1 103 ? -5.390 -2.667 13.545 1.00 97.94 103 LEU A O 1
ATOM 808 N N . LEU A 1 104 ? -5.163 -2.248 11.349 1.00 97.69 104 LEU A N 1
ATOM 809 C CA . LEU A 1 104 ? -6.492 -1.671 11.184 1.00 97.69 104 LEU A CA 1
ATOM 810 C C . LEU A 1 104 ? -7.596 -2.695 11.482 1.00 97.69 104 LEU A C 1
ATOM 812 O O . LEU A 1 104 ? -8.456 -2.381 12.305 1.00 97.69 104 LEU A O 1
ATOM 816 N N . LEU A 1 105 ? -7.554 -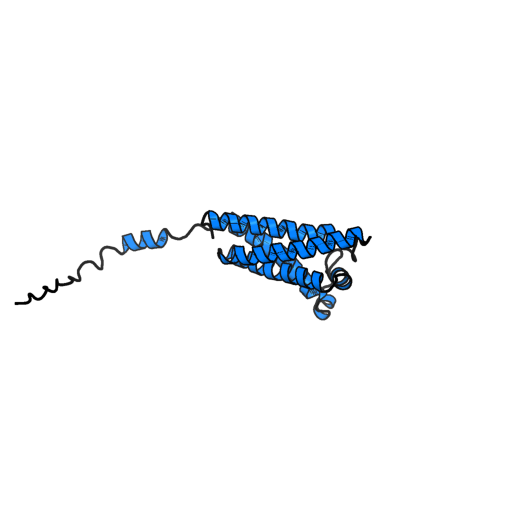3.928 10.941 1.00 96.94 105 LEU A N 1
ATOM 817 C CA . LEU A 1 105 ? -8.482 -4.979 11.408 1.00 96.94 105 LEU A CA 1
ATOM 818 C C . LEU A 1 105 ? -8.144 -5.649 12.729 1.00 96.94 105 LEU A C 1
ATOM 820 O O . LEU A 1 105 ? -8.873 -6.550 13.137 1.00 96.94 105 LEU A O 1
ATOM 824 N N . LEU A 1 106 ? -7.142 -5.186 13.462 1.00 96.44 106 LEU A N 1
ATOM 825 C CA . LEU A 1 106 ? -7.034 -5.439 14.897 1.00 96.44 106 LEU A CA 1
ATOM 826 C C . LEU A 1 106 ? -7.680 -4.312 15.720 1.00 96.44 106 LEU A C 1
ATOM 828 O O . LEU A 1 106 ? -8.029 -4.535 16.875 1.00 96.44 106 LEU A O 1
ATOM 832 N N . GLY A 1 107 ? -7.996 -3.169 15.104 1.00 95.38 107 GLY A N 1
ATOM 833 C CA . GLY A 1 107 ? -8.486 -1.975 15.797 1.00 95.38 107 GLY A CA 1
ATOM 834 C C . GLY A 1 107 ? -7.362 -1.211 16.499 1.00 95.38 107 GLY A C 1
ATOM 835 O O . GLY A 1 107 ? -7.619 -0.422 17.402 1.00 95.38 107 GLY A O 1
ATOM 836 N N . ASP A 1 108 ? -6.107 -1.448 16.112 1.00 96.69 108 ASP A N 1
ATOM 837 C CA . ASP A 1 108 ? -4.948 -0.836 16.751 1.00 96.69 108 ASP A CA 1
ATOM 838 C C . ASP A 1 108 ? -4.740 0.602 16.246 1.00 96.69 108 ASP A C 1
ATOM 840 O O . ASP A 1 108 ? -4.757 0.885 15.044 1.00 96.69 108 ASP A O 1
ATOM 844 N N . ARG A 1 109 ? -4.496 1.539 17.168 1.00 97.12 109 ARG A N 1
ATOM 845 C CA . ARG A 1 109 ? -4.232 2.956 16.870 1.00 97.12 109 ARG A CA 1
ATOM 846 C C . ARG A 1 109 ? -2.882 3.189 16.188 1.00 97.12 109 ARG A C 1
ATOM 848 O O . ARG A 1 109 ? -2.707 4.245 15.571 1.00 97.12 109 ARG A O 1
ATOM 855 N N . ALA A 1 110 ? -1.951 2.243 16.294 1.00 97.94 110 ALA A N 1
ATOM 856 C CA . ALA A 1 110 ? -0.677 2.237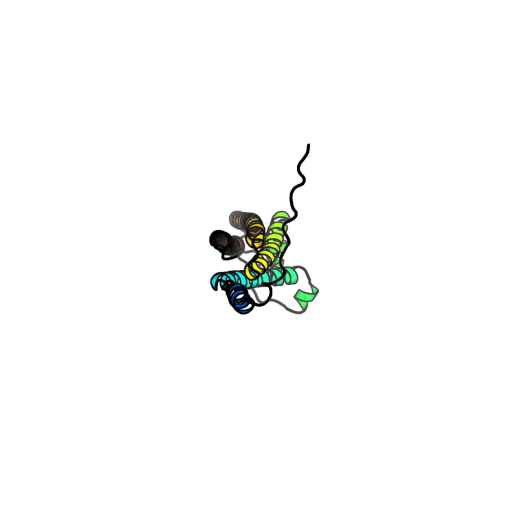 15.585 1.00 97.94 110 ALA A CA 1
ATOM 857 C C . ALA A 1 110 ? -0.868 2.147 14.064 1.00 97.94 110 ALA A C 1
ATOM 859 O O . ALA A 1 110 ? -0.045 2.695 13.328 1.00 97.94 110 ALA A O 1
ATOM 860 N N . SER A 1 111 ? -1.987 1.569 13.593 1.00 98.12 111 SER A N 1
ATOM 861 C CA . SER A 1 111 ? -2.341 1.509 12.164 1.00 98.12 111 SER A CA 1
ATOM 862 C C . SER A 1 111 ? -2.236 2.874 11.485 1.00 98.12 111 SER A C 1
ATOM 864 O O . SER A 1 111 ? -1.694 2.976 10.391 1.00 98.12 111 SER A O 1
ATOM 866 N N . VAL A 1 112 ? -2.659 3.948 12.162 1.00 98.31 112 VAL A N 1
ATOM 867 C CA . VAL A 1 112 ? -2.601 5.307 11.614 1.00 98.31 112 VAL A CA 1
ATOM 868 C C . VAL A 1 112 ? -1.162 5.725 11.324 1.00 98.31 112 VAL A C 1
ATOM 870 O O . VAL A 1 112 ? -0.908 6.263 10.253 1.00 98.31 112 VAL A O 1
ATOM 873 N N . ILE A 1 113 ? -0.217 5.478 12.236 1.00 98.38 113 ILE A N 1
ATOM 874 C CA . ILE A 1 113 ? 1.191 5.874 12.056 1.00 98.38 113 ILE A CA 1
ATOM 875 C C . ILE A 1 113 ? 1.828 5.046 10.938 1.00 98.38 113 ILE A C 1
ATOM 877 O O . ILE A 1 113 ? 2.442 5.610 10.036 1.00 98.38 113 ILE A O 1
ATOM 881 N N . VAL A 1 114 ? 1.618 3.728 10.947 1.00 98.50 114 VAL A N 1
ATOM 882 C CA . VAL A 1 114 ? 2.157 2.818 9.924 1.00 98.50 114 VAL A CA 1
ATOM 883 C C . VAL A 1 114 ? 1.624 3.173 8.531 1.00 98.50 114 VAL A C 1
ATOM 885 O O . VAL A 1 114 ? 2.402 3.341 7.591 1.00 98.50 114 VAL A O 1
ATOM 888 N N . LEU A 1 115 ? 0.314 3.399 8.399 1.00 98.44 115 LEU A N 1
ATOM 889 C CA . LEU A 1 115 ? -0.299 3.834 7.142 1.00 98.44 115 LEU A CA 1
ATOM 890 C C . LEU A 1 115 ? 0.168 5.237 6.721 1.00 98.44 115 LEU A C 1
ATOM 892 O O . LEU A 1 115 ? 0.281 5.497 5.531 1.00 98.44 115 LEU A O 1
ATOM 896 N N . SER A 1 116 ? 0.516 6.124 7.662 1.00 98.38 116 SER A N 1
ATOM 897 C CA . SER A 1 116 ? 1.096 7.441 7.338 1.00 98.38 116 SER A CA 1
ATOM 898 C C . SER A 1 116 ? 2.449 7.301 6.634 1.00 98.38 116 SER A C 1
ATOM 900 O O . SER A 1 116 ? 2.692 7.945 5.618 1.00 98.38 116 SER A O 1
ATOM 902 N N . LEU A 1 117 ? 3.325 6.438 7.158 1.00 98.50 117 LEU A N 1
ATOM 903 C CA . LEU A 1 117 ? 4.622 6.135 6.540 1.00 98.50 117 LEU A CA 1
ATOM 904 C C . LEU A 1 117 ? 4.445 5.433 5.186 1.00 98.50 117 LEU A C 1
ATOM 906 O O . LEU A 1 117 ? 5.176 5.704 4.231 1.00 98.50 117 LEU A O 1
ATOM 910 N N . THR A 1 118 ? 3.424 4.581 5.090 1.00 98.56 118 THR A N 1
ATOM 911 C CA . THR A 1 118 ? 3.029 3.939 3.833 1.00 98.56 118 THR A CA 1
ATOM 912 C C . THR A 1 118 ? 2.626 4.986 2.790 1.00 98.56 118 THR A C 1
ATOM 914 O O . THR A 1 118 ? 3.104 4.924 1.666 1.00 98.56 118 THR A O 1
ATOM 917 N N . VAL A 1 119 ? 1.836 6.009 3.152 1.00 98.62 119 VAL A N 1
ATOM 918 C CA . VAL A 1 119 ? 1.479 7.113 2.236 1.00 98.62 119 VAL A CA 1
ATOM 919 C C . VAL A 1 119 ? 2.726 7.822 1.706 1.00 98.62 119 VAL A C 1
ATOM 921 O O . VAL A 1 119 ? 2.823 8.059 0.506 1.00 98.62 119 VAL A O 1
ATOM 924 N N . VAL A 1 120 ? 3.696 8.139 2.570 1.00 98.56 120 VAL A N 1
ATOM 925 C CA . VAL A 1 120 ? 4.935 8.821 2.149 1.00 98.56 120 VAL A CA 1
ATOM 926 C C . VAL A 1 120 ? 5.693 7.991 1.111 1.00 98.56 120 VAL A C 1
ATOM 928 O O . VAL A 1 120 ? 6.080 8.507 0.066 1.00 98.56 120 VAL A O 1
ATOM 931 N N . THR A 1 121 ? 5.871 6.695 1.365 1.00 98.38 121 THR A N 1
ATOM 932 C CA . THR A 1 121 ? 6.579 5.797 0.438 1.00 98.38 121 THR A CA 1
ATOM 933 C C . THR A 1 121 ? 5.792 5.514 -0.847 1.00 98.38 121 THR A C 1
ATOM 935 O O . THR A 1 121 ? 6.388 5.442 -1.927 1.00 98.38 121 THR A O 1
ATOM 938 N N . ALA A 1 122 ? 4.459 5.485 -0.778 1.00 98.19 122 ALA A N 1
ATOM 939 C CA . ALA A 1 122 ? 3.598 5.375 -1.951 1.00 98.19 122 ALA A CA 1
ATOM 940 C C . ALA A 1 122 ? 3.692 6.622 -2.845 1.00 98.19 122 ALA A C 1
ATOM 942 O O . ALA A 1 122 ? 3.747 6.495 -4.064 1.00 98.19 122 ALA A O 1
ATOM 943 N N . ILE A 1 123 ? 3.787 7.823 -2.259 1.00 98.12 123 ILE 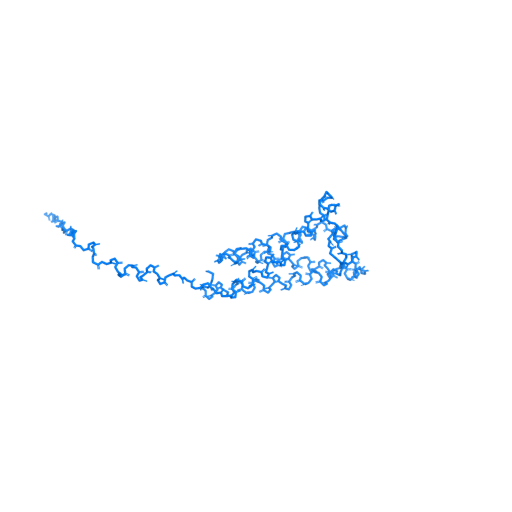A N 1
ATOM 944 C CA . ILE A 1 123 ? 4.002 9.072 -3.012 1.00 98.12 123 ILE A CA 1
ATOM 945 C C . ILE A 1 123 ? 5.357 9.052 -3.723 1.00 98.12 123 ILE A C 1
ATOM 947 O O . ILE A 1 123 ? 5.429 9.426 -4.890 1.00 98.12 123 ILE A O 1
ATOM 951 N N . VAL A 1 124 ? 6.423 8.585 -3.064 1.00 98.19 124 VAL A N 1
ATOM 952 C CA . VAL A 1 124 ? 7.749 8.440 -3.697 1.00 98.19 124 VAL A CA 1
ATOM 953 C C . VAL A 1 124 ? 7.685 7.472 -4.885 1.00 98.19 124 VAL A C 1
ATOM 955 O O . VAL A 1 124 ? 8.230 7.759 -5.950 1.00 98.19 124 VAL A O 1
ATOM 958 N N . THR A 1 125 ? 6.965 6.360 -4.734 1.00 97.06 125 THR A N 1
ATOM 959 C CA . THR A 1 125 ? 6.735 5.392 -5.819 1.00 97.06 125 THR A CA 1
ATOM 960 C C . THR A 1 125 ? 5.918 6.003 -6.964 1.00 97.06 125 THR A C 1
ATOM 962 O O . THR A 1 125 ? 6.267 5.842 -8.131 1.00 97.06 125 THR A O 1
ATOM 965 N N . GLY A 1 126 ? 4.866 6.762 -6.649 1.00 96.81 126 GLY A N 1
ATOM 966 C CA . GLY A 1 126 ? 4.063 7.487 -7.636 1.00 96.81 126 GLY A CA 1
ATOM 967 C C . GLY A 1 126 ? 4.859 8.569 -8.372 1.00 96.81 126 GLY A C 1
ATOM 968 O O . GLY A 1 126 ? 4.699 8.736 -9.578 1.00 96.81 126 GLY A O 1
ATOM 969 N N . ALA A 1 127 ? 5.771 9.261 -7.686 1.00 97.06 127 ALA A N 1
ATOM 970 C CA . ALA A 1 127 ? 6.666 10.232 -8.310 1.00 97.06 127 ALA A CA 1
ATOM 971 C C . ALA A 1 127 ? 7.594 9.563 -9.334 1.00 97.06 127 ALA A C 1
ATOM 973 O O . ALA A 1 127 ? 7.755 10.082 -10.436 1.00 97.06 127 ALA A O 1
ATOM 974 N N . TRP A 1 128 ? 8.147 8.386 -9.012 1.00 96.25 128 TRP A N 1
ATOM 975 C CA . TRP A 1 128 ? 8.893 7.590 -9.991 1.00 96.25 128 TRP A CA 1
ATOM 976 C C . TRP A 1 128 ? 8.032 7.215 -11.203 1.00 96.25 128 TRP A C 1
ATOM 978 O O . TRP A 1 128 ? 8.473 7.394 -12.333 1.00 96.25 128 TRP A O 1
ATOM 988 N N . ALA A 1 129 ? 6.805 6.741 -10.983 1.00 95.50 129 ALA A N 1
ATOM 989 C CA . ALA A 1 129 ? 5.906 6.353 -12.067 1.00 95.50 129 ALA A CA 1
ATOM 990 C C . ALA A 1 129 ? 5.630 7.508 -13.047 1.00 95.50 129 ALA A C 1
ATOM 992 O O . ALA A 1 129 ? 5.670 7.323 -14.263 1.00 95.50 129 ALA A O 1
ATOM 993 N N . VAL A 1 130 ? 5.416 8.719 -12.525 1.00 95.56 130 VAL A N 1
ATOM 994 C CA . VAL A 1 130 ? 5.259 9.926 -13.350 1.00 95.56 130 VAL A CA 1
ATOM 995 C C . VAL A 1 130 ? 6.550 10.256 -14.105 1.00 95.56 130 VAL A C 1
ATOM 997 O O . VAL A 1 130 ? 6.492 10.593 -15.286 1.00 95.56 130 VAL A O 1
ATOM 1000 N N . LEU A 1 131 ? 7.719 10.130 -13.465 1.00 95.62 131 LEU A N 1
ATOM 1001 C CA . LEU A 1 131 ? 9.007 10.332 -14.138 1.00 95.62 131 LEU A CA 1
ATOM 1002 C C . LEU A 1 131 ? 9.218 9.335 -15.284 1.00 95.62 131 LEU A C 1
ATOM 1004 O O . LEU A 1 131 ? 9.645 9.749 -16.359 1.00 95.62 131 LEU A O 1
ATOM 1008 N N . ALA A 1 132 ? 8.876 8.060 -15.085 1.00 93.25 132 ALA A N 1
ATOM 1009 C CA . ALA A 1 132 ? 8.964 7.030 -16.120 1.00 93.25 132 ALA A CA 1
ATOM 1010 C C . ALA A 1 132 ? 8.098 7.382 -17.342 1.00 93.25 132 ALA A C 1
ATOM 1012 O O . ALA A 1 132 ? 8.565 7.291 -18.479 1.00 93.25 132 ALA A O 1
ATOM 1013 N N . LEU A 1 133 ? 6.877 7.883 -17.116 1.00 92.94 133 LEU A N 1
ATOM 1014 C CA . LEU A 1 133 ? 6.006 8.359 -18.192 1.00 92.94 133 LEU A CA 1
ATOM 1015 C C . LEU A 1 133 ? 6.632 9.531 -18.962 1.00 92.94 133 LEU A C 1
ATOM 1017 O O . LEU A 1 133 ? 6.674 9.505 -20.190 1.00 92.94 133 LEU A O 1
ATOM 1021 N N . VAL A 1 134 ? 7.145 10.544 -18.255 1.00 95.00 134 VAL A N 1
ATOM 1022 C CA . VAL A 1 134 ? 7.777 11.725 -18.878 1.00 95.00 134 VAL A CA 1
ATOM 1023 C C . VAL A 1 134 ? 9.031 11.343 -19.673 1.00 95.00 134 VAL A C 1
ATOM 1025 O O . VAL A 1 134 ? 9.337 11.973 -20.681 1.00 95.00 134 VAL A O 1
ATOM 1028 N N . GLN A 1 135 ? 9.735 10.289 -19.258 1.00 94.06 135 GLN A N 1
ATOM 1029 C CA . GLN A 1 135 ? 10.908 9.747 -19.948 1.00 94.06 135 GLN A CA 1
ATOM 1030 C C . GLN A 1 135 ? 10.562 8.827 -21.132 1.00 94.06 135 GLN A C 1
ATOM 1032 O O . GLN A 1 135 ? 11.467 8.282 -21.760 1.00 94.06 135 GLN A O 1
ATOM 1037 N N . GLY A 1 136 ? 9.278 8.667 -21.470 1.00 91.56 136 GLY A N 1
ATOM 1038 C CA . GLY A 1 136 ? 8.848 7.885 -22.627 1.00 91.56 136 GLY A CA 1
ATOM 1039 C C . GLY A 1 136 ? 8.781 6.377 -22.382 1.00 91.56 136 GLY A C 1
ATOM 1040 O O . GLY A 1 136 ? 8.821 5.614 -23.343 1.00 91.56 136 GLY A O 1
ATOM 1041 N N . ALA A 1 137 ? 8.646 5.941 -21.126 1.00 87.44 137 ALA A N 1
ATOM 1042 C CA . ALA A 1 137 ? 8.388 4.549 -20.757 1.00 87.44 137 ALA A CA 1
ATOM 1043 C C . ALA A 1 137 ? 6.920 4.367 -20.307 1.00 87.44 137 ALA A C 1
ATOM 1045 O O . ALA A 1 137 ? 6.658 4.216 -19.112 1.00 87.44 137 ALA A O 1
ATOM 1046 N N . PRO A 1 138 ? 5.934 4.404 -21.233 1.00 81.25 138 PRO A N 1
ATOM 1047 C CA . PRO A 1 138 ? 4.511 4.317 -20.885 1.00 81.25 138 PRO A CA 1
ATOM 1048 C C . PRO A 1 138 ? 4.094 2.924 -20.392 1.00 81.25 138 PRO A C 1
ATOM 1050 O O . PRO A 1 138 ? 3.062 2.788 -19.744 1.00 81.25 138 PRO A O 1
ATOM 1053 N N . ALA A 1 139 ? 4.888 1.895 -20.689 1.00 82.56 139 ALA A N 1
ATOM 1054 C CA . ALA A 1 139 ? 4.695 0.536 -20.210 1.00 82.56 139 ALA A CA 1
ATOM 1055 C C . ALA A 1 139 ? 6.046 -0.059 -19.810 1.00 82.56 139 ALA A C 1
ATOM 1057 O O . ALA A 1 139 ? 7.041 0.092 -20.521 1.00 82.56 139 ALA A O 1
ATOM 1058 N N . VAL A 1 140 ? 6.067 -0.738 -18.668 1.00 77.62 140 VAL A N 1
ATOM 1059 C CA . VAL A 1 140 ? 7.232 -1.449 -18.148 1.00 77.62 140 VAL A CA 1
ATOM 1060 C C . VAL A 1 140 ? 6.852 -2.925 -18.058 1.00 77.62 140 VAL A C 1
ATOM 1062 O O . VAL A 1 140 ? 6.105 -3.345 -17.173 1.00 77.62 140 VAL A O 1
ATOM 1065 N N . GLY A 1 141 ? 7.287 -3.703 -19.052 1.00 78.12 141 GLY A N 1
ATOM 1066 C CA . GLY A 1 141 ? 6.721 -5.029 -19.308 1.00 78.12 141 GLY A CA 1
ATOM 1067 C C . GLY A 1 141 ? 5.248 -4.919 -19.720 1.00 78.12 141 GLY A C 1
ATOM 1068 O O . GLY A 1 141 ? 4.924 -4.225 -20.681 1.00 78.12 141 GLY A O 1
ATOM 1069 N N . SER A 1 142 ? 4.357 -5.585 -18.981 1.00 82.44 142 SER A N 1
ATOM 1070 C CA . SER A 1 142 ? 2.896 -5.531 -19.165 1.00 82.44 142 SER A CA 1
ATOM 1071 C C . SER A 1 142 ? 2.176 -4.567 -18.213 1.00 82.44 142 SER A C 1
ATOM 1073 O O . SER A 1 142 ? 0.946 -4.556 -18.182 1.00 82.44 142 SER A O 1
ATOM 1075 N N . VAL A 1 143 ? 2.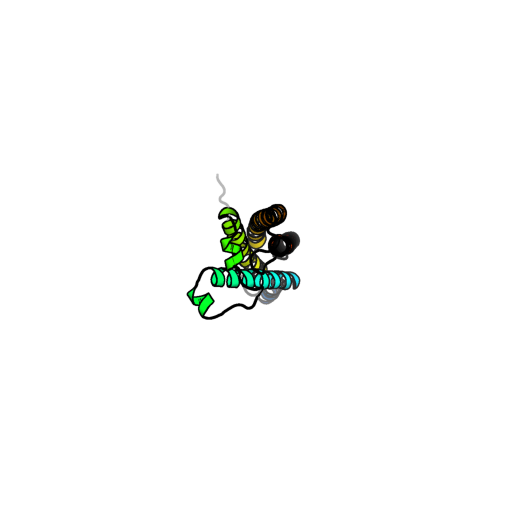914 -3.796 -17.406 1.00 87.69 143 VAL A N 1
ATOM 1076 C CA . VAL A 1 143 ? 2.353 -2.919 -16.369 1.00 87.69 143 VAL A CA 1
ATOM 1077 C C . VAL A 1 143 ? 2.481 -1.459 -16.797 1.00 87.69 143 VAL A C 1
ATOM 1079 O O . VAL A 1 143 ? 3.566 -1.011 -17.167 1.00 87.69 143 VAL A O 1
ATOM 1082 N N . ASP A 1 144 ? 1.382 -0.707 -16.710 1.00 91.62 144 ASP A N 1
ATOM 1083 C CA . ASP A 1 144 ? 1.386 0.758 -16.792 1.00 91.62 144 ASP A CA 1
ATOM 1084 C C . ASP A 1 144 ? 1.915 1.320 -15.456 1.00 91.62 144 ASP A C 1
ATOM 1086 O O . ASP A 1 144 ? 1.241 1.175 -14.423 1.00 91.62 144 ASP A O 1
ATOM 1090 N N . PRO A 1 145 ? 3.107 1.953 -15.432 1.00 91.19 145 PRO A N 1
ATOM 1091 C CA . PRO A 1 145 ? 3.701 2.447 -14.196 1.00 91.19 145 PRO A CA 1
ATOM 1092 C C . PRO A 1 145 ? 2.839 3.504 -13.515 1.00 91.19 145 PRO A C 1
ATOM 1094 O O . PRO A 1 145 ? 2.787 3.535 -12.288 1.00 91.19 145 PRO A O 1
ATOM 1097 N N . VAL A 1 146 ? 2.159 4.361 -14.283 1.00 93.94 146 VAL A N 1
ATOM 1098 C CA . VAL A 1 146 ? 1.339 5.455 -13.749 1.00 93.94 146 VAL A CA 1
ATOM 1099 C C . VAL A 1 146 ? 0.099 4.898 -13.092 1.00 93.94 146 VAL A C 1
ATOM 1101 O O . VAL A 1 146 ? -0.175 5.238 -11.940 1.00 93.94 146 VAL A O 1
ATOM 1104 N N . PHE A 1 147 ? -0.618 4.010 -13.779 1.00 93.31 147 PHE A N 1
ATOM 1105 C CA . PHE A 1 147 ? -1.790 3.367 -13.197 1.00 93.31 147 PHE A CA 1
ATOM 1106 C C . PHE A 1 147 ? -1.417 2.588 -11.932 1.00 93.31 147 PHE A C 1
ATOM 1108 O O . PHE A 1 147 ? -2.071 2.734 -10.899 1.00 93.31 147 PHE A O 1
ATOM 1115 N N . PHE A 1 148 ? -0.324 1.823 -11.977 1.00 93.12 148 PHE A N 1
ATOM 1116 C CA . PHE A 1 148 ? 0.155 1.059 -10.830 1.00 93.12 148 PHE A CA 1
ATOM 1117 C C . PHE A 1 148 ? 0.591 1.969 -9.670 1.00 93.12 148 PHE A C 1
ATOM 1119 O O . PHE A 1 148 ? 0.068 1.864 -8.562 1.00 93.12 148 PHE A O 1
ATOM 1126 N N . GLY A 1 149 ? 1.517 2.899 -9.910 1.00 94.25 149 GLY A N 1
ATOM 1127 C CA . GLY A 1 149 ? 2.098 3.763 -8.882 1.00 94.25 149 GLY A CA 1
ATOM 1128 C C . GLY A 1 149 ? 1.095 4.742 -8.271 1.00 94.25 149 GLY A C 1
ATOM 1129 O O . GLY A 1 149 ? 1.046 4.895 -7.048 1.00 94.25 149 GLY A O 1
ATOM 1130 N N . LEU A 1 150 ? 0.250 5.379 -9.089 1.00 94.88 150 LEU A N 1
ATOM 1131 C CA . LEU A 1 150 ? -0.799 6.268 -8.582 1.00 94.88 150 LEU A CA 1
ATOM 1132 C C . LEU A 1 150 ? -1.959 5.488 -7.960 1.00 94.88 150 LEU A C 1
ATOM 1134 O O . LEU A 1 150 ? -2.525 5.952 -6.971 1.00 94.88 150 LEU A O 1
ATOM 1138 N N . GLY A 1 151 ? -2.279 4.296 -8.473 1.00 96.00 151 GLY A N 1
ATOM 1139 C CA . GLY A 1 151 ? -3.249 3.388 -7.863 1.00 96.00 151 GLY A CA 1
ATOM 1140 C C . GLY A 1 151 ? -2.838 2.984 -6.446 1.00 96.00 151 GLY A C 1
ATOM 1141 O O . GLY A 1 151 ? -3.632 3.118 -5.514 1.00 96.00 151 GLY A O 1
ATOM 1142 N N . GLN A 1 152 ? -1.568 2.604 -6.254 1.00 96.06 152 GLN A N 1
ATOM 1143 C CA . GLN A 1 152 ? -0.992 2.340 -4.929 1.00 96.06 152 GLN A CA 1
ATOM 1144 C C . GLN A 1 152 ? -1.152 3.537 -3.990 1.00 96.06 152 GLN A C 1
ATOM 1146 O O . GLN A 1 152 ? -1.632 3.387 -2.862 1.00 96.06 152 GLN A O 1
ATOM 1151 N N . ALA A 1 153 ? -0.788 4.738 -4.447 1.00 97.12 153 ALA A N 1
ATOM 1152 C CA . ALA A 1 153 ? -0.913 5.951 -3.647 1.00 97.12 153 ALA A CA 1
ATOM 1153 C C . ALA A 1 153 ? -2.375 6.255 -3.287 1.00 97.12 153 ALA A C 1
ATOM 1155 O O . ALA A 1 153 ? -2.671 6.529 -2.123 1.00 97.12 153 ALA A O 1
ATOM 1156 N N . ALA A 1 154 ? -3.299 6.150 -4.244 1.00 97.88 154 ALA A N 1
ATOM 1157 C CA . ALA A 1 154 ? -4.717 6.424 -4.038 1.00 97.88 154 ALA A CA 1
ATOM 1158 C C . ALA A 1 154 ? -5.350 5.467 -3.015 1.00 97.88 154 ALA A C 1
ATOM 1160 O O . ALA A 1 154 ? -5.997 5.923 -2.068 1.00 97.88 154 ALA A O 1
ATOM 1161 N N . VAL A 1 155 ? -5.118 4.156 -3.154 1.00 98.06 155 VAL A N 1
ATOM 1162 C CA . VAL A 1 155 ? -5.620 3.146 -2.206 1.00 98.06 155 VAL A CA 1
ATOM 1163 C C . VAL A 1 155 ? -5.030 3.374 -0.815 1.00 98.06 155 VAL A C 1
ATOM 1165 O O . VAL A 1 155 ? -5.768 3.420 0.174 1.00 98.06 155 VAL A O 1
ATOM 1168 N N . THR A 1 156 ? -3.718 3.604 -0.731 1.00 98.19 156 THR A N 1
ATOM 1169 C CA . THR A 1 156 ? -3.027 3.861 0.540 1.00 98.19 156 THR A CA 1
ATOM 1170 C C . THR A 1 156 ? -3.581 5.102 1.242 1.00 98.19 156 THR A C 1
ATOM 1172 O O . THR A 1 156 ? -3.884 5.056 2.437 1.00 98.19 156 THR A O 1
ATOM 1175 N N . VAL A 1 157 ? -3.768 6.207 0.511 1.00 98.50 157 VAL A N 1
ATOM 1176 C CA . VAL A 1 157 ? -4.349 7.448 1.045 1.00 98.50 157 VAL A CA 1
ATOM 1177 C C . VAL A 1 157 ? -5.783 7.217 1.517 1.00 98.50 157 VAL A C 1
ATOM 1179 O O . VAL A 1 157 ? -6.128 7.660 2.611 1.00 98.50 157 VAL A O 1
ATOM 1182 N N . GLY A 1 158 ? -6.605 6.492 0.753 1.00 98.12 158 GLY A N 1
ATOM 1183 C CA . GLY A 1 158 ? -7.980 6.167 1.138 1.00 98.12 158 GLY A CA 1
ATOM 1184 C C . GLY A 1 158 ? -8.059 5.397 2.460 1.00 98.12 158 GLY A C 1
ATOM 1185 O O . GLY A 1 158 ? -8.782 5.800 3.375 1.00 98.12 158 GLY A O 1
ATOM 1186 N N . ILE A 1 159 ? -7.258 4.336 2.601 1.00 98.31 159 ILE A N 1
ATOM 1187 C CA . ILE A 1 159 ? -7.205 3.521 3.826 1.00 98.31 159 ILE A CA 1
ATOM 1188 C C . ILE A 1 159 ? -6.648 4.338 5.002 1.00 98.31 159 ILE A C 1
ATOM 1190 O O . ILE A 1 159 ? -7.182 4.278 6.112 1.00 98.31 159 ILE A O 1
ATOM 1194 N N . TRP A 1 160 ? -5.615 5.153 4.778 1.00 98.56 160 TRP A N 1
ATOM 1195 C CA . TRP A 1 160 ? -5.048 6.026 5.807 1.00 98.56 160 TRP A CA 1
ATOM 1196 C C . TRP A 1 160 ? -6.041 7.087 6.303 1.00 98.56 160 TRP A C 1
ATOM 1198 O O . TRP A 1 160 ? -6.196 7.269 7.515 1.00 98.56 160 TRP A O 1
ATOM 1208 N N . LEU A 1 161 ? -6.744 7.771 5.393 1.00 98.31 161 LEU A N 1
ATOM 1209 C CA . LEU A 1 161 ? -7.774 8.756 5.736 1.00 98.31 161 LEU A CA 1
ATOM 1210 C C . LEU A 1 161 ? -8.896 8.113 6.549 1.00 98.31 161 LEU A C 1
ATOM 1212 O O . LEU A 1 161 ? -9.342 8.688 7.550 1.00 98.31 161 LEU A O 1
ATOM 1216 N N . TYR A 1 162 ? -9.297 6.899 6.169 1.00 98.00 162 TYR A N 1
ATOM 1217 C CA . TYR A 1 162 ? -10.249 6.114 6.936 1.00 98.00 162 TYR A CA 1
ATOM 1218 C C . TYR A 1 162 ? -9.723 5.811 8.346 1.00 98.00 162 TYR A C 1
ATOM 1220 O O . TYR A 1 162 ? -10.380 6.163 9.325 1.00 98.00 162 TYR A O 1
ATOM 1228 N N . ALA A 1 163 ? -8.518 5.248 8.484 1.00 97.62 163 ALA A N 1
ATOM 1229 C CA . ALA A 1 163 ? -7.931 4.917 9.786 1.00 97.62 163 ALA A CA 1
ATOM 1230 C C . ALA A 1 163 ? -7.801 6.155 10.694 1.00 97.62 163 ALA A C 1
ATOM 1232 O O . ALA A 1 163 ? -8.130 6.117 11.883 1.00 97.62 163 ALA A O 1
ATOM 1233 N N . ARG A 1 164 ? -7.387 7.300 10.133 1.00 97.88 164 ARG A N 1
ATOM 1234 C CA . ARG A 1 164 ? -7.317 8.583 10.849 1.00 97.88 164 ARG A CA 1
ATOM 1235 C C . ARG A 1 164 ? -8.690 9.024 11.357 1.00 97.88 164 ARG A C 1
ATOM 1237 O O . ARG A 1 164 ? -8.802 9.508 12.484 1.00 97.88 164 ARG A O 1
ATOM 1244 N N . THR A 1 165 ? -9.722 8.857 10.539 1.00 97.12 165 THR A N 1
ATOM 1245 C CA . THR A 1 165 ? -11.111 9.193 10.875 1.00 97.12 165 THR A CA 1
ATOM 1246 C C . THR A 1 165 ? -11.655 8.254 11.951 1.00 97.12 165 THR A C 1
ATOM 1248 O O . THR A 1 165 ? -12.181 8.711 12.964 1.00 97.12 165 THR A O 1
ATOM 1251 N N . ALA A 1 166 ? -11.414 6.951 11.807 1.00 95.25 166 ALA A N 1
ATOM 1252 C CA . ALA A 1 166 ? -11.785 5.933 12.779 1.00 95.25 166 ALA A CA 1
ATOM 1253 C C . ALA A 1 166 ? -11.150 6.190 14.159 1.00 95.25 166 ALA A C 1
ATOM 1255 O O . ALA A 1 166 ? -11.838 6.085 15.180 1.00 95.25 166 ALA A O 1
ATOM 1256 N N . LYS A 1 167 ? -9.874 6.610 14.192 1.00 96.19 167 LYS A N 1
ATOM 1257 C CA . LYS A 1 167 ? -9.172 7.030 15.417 1.00 96.19 167 LYS A CA 1
ATOM 1258 C C . LYS A 1 167 ? -9.844 8.229 16.083 1.00 96.19 167 LYS A C 1
ATOM 1260 O O . LYS A 1 167 ? -10.019 8.225 17.297 1.00 96.19 167 LYS A O 1
ATOM 1265 N N . ARG A 1 168 ? -10.216 9.252 15.304 1.00 96.06 168 ARG A N 1
ATOM 1266 C CA . ARG A 1 168 ? -10.868 10.473 15.816 1.00 96.06 168 ARG A CA 1
ATOM 1267 C C . ARG A 1 168 ? -12.227 10.186 16.447 1.00 96.06 168 ARG A C 1
ATOM 1269 O O . ARG A 1 168 ? -12.535 10.770 17.477 1.00 96.06 168 ARG A O 1
ATOM 1276 N N . TYR A 1 169 ? -12.994 9.265 15.871 1.00 94.12 169 TYR A N 1
ATOM 1277 C CA . TYR A 1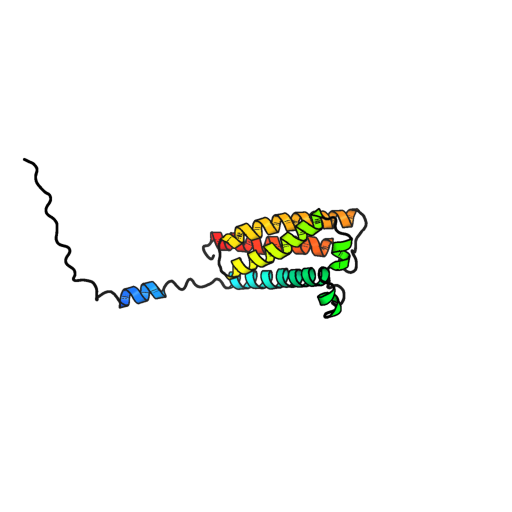 169 ? -14.294 8.851 16.405 1.00 94.12 169 TYR A CA 1
ATOM 1278 C C . TYR A 1 169 ? -14.208 7.751 17.477 1.00 94.12 169 TYR A C 1
ATOM 1280 O O . TYR A 1 169 ? -15.233 7.223 17.894 1.00 94.12 169 TYR A O 1
ATOM 1288 N N . GLY A 1 170 ? -13.004 7.370 17.921 1.00 92.62 170 GLY A N 1
ATOM 1289 C CA . GLY A 1 170 ? -12.824 6.356 18.964 1.00 92.62 170 GLY A CA 1
ATOM 1290 C C . GLY A 1 170 ? -13.206 4.934 18.541 1.00 92.62 170 GLY A C 1
ATOM 1291 O O . GLY A 1 170 ? -13.393 4.079 19.403 1.00 92.62 170 GLY A O 1
ATOM 1292 N N . THR A 1 171 ? -13.308 4.661 17.237 1.00 91.19 171 THR A N 1
ATOM 1293 C CA . THR A 1 171 ? -13.681 3.341 16.683 1.00 91.19 171 THR A CA 1
ATOM 1294 C C . THR A 1 171 ? -12.492 2.399 16.449 1.00 91.19 171 THR A C 1
ATOM 1296 O O . THR A 1 171 ? -12.716 1.230 16.141 1.00 91.19 171 THR A O 1
ATOM 1299 N N . LEU A 1 172 ? -11.260 2.900 16.646 1.00 87.44 172 LEU A N 1
ATOM 1300 C CA . LEU A 1 172 ? -10.045 2.110 16.905 1.00 87.44 172 LEU A CA 1
ATOM 1301 C C . LEU A 1 172 ? -9.879 1.941 18.424 1.00 87.44 172 LEU A C 1
ATOM 1303 O O . LEU A 1 172 ? -9.511 2.928 19.115 1.00 87.44 172 LEU A O 1
#

Sequence (172 aa):
MHKQPVRGGWTVRNAQGNLCAKRELLMSEVKRRSLFVTLFGVLGVAWFGLHAFEYVHARYDGLSAMVPLAPPFGLPGLFELMPHWASIALTVTIWLGLLGSLLLLLGDRASVIVLSLTVVTAIVTGAWAVLALVQGAPAVGSVDPVFFGLGQAAVTVGIWLYARTAKRYGTL